Protein AF-A0A8B9MKU6-F1 (afdb_monomer_lite)

Structure (mmCIF, N/CA/C/O backbone):
data_AF-A0A8B9MKU6-F1
#
_entry.id   AF-A0A8B9MKU6-F1
#
loop_
_atom_site.group_PDB
_atom_site.id
_atom_site.type_symbol
_atom_site.label_atom_id
_atom_site.label_alt_id
_atom_site.label_comp_id
_atom_site.label_asym_id
_atom_site.label_entity_id
_atom_site.label_seq_id
_atom_site.pdbx_PDB_ins_code
_atom_site.Cartn_x
_atom_site.Cartn_y
_atom_site.Cartn_z
_atom_site.occupancy
_atom_site.B_iso_or_equiv
_atom_site.auth_seq_id
_atom_site.auth_comp_id
_atom_site.auth_asym_id
_atom_site.auth_atom_id
_atom_site.pdbx_PDB_model_num
ATOM 1 N N . ALA A 1 1 ? 1.043 -14.956 21.309 1.00 61.06 1 ALA A N 1
ATOM 2 C CA . ALA A 1 1 ? 0.094 -14.336 22.262 1.00 61.06 1 ALA A CA 1
ATOM 3 C C . ALA A 1 1 ? 0.488 -12.903 22.667 1.00 61.06 1 ALA A C 1
ATOM 5 O O . ALA A 1 1 ? 0.036 -11.981 22.006 1.00 61.06 1 ALA A O 1
ATOM 6 N N . ALA A 1 2 ? 1.344 -12.654 23.674 1.00 63.38 2 ALA A N 1
ATOM 7 C CA . ALA A 1 2 ? 1.622 -11.275 24.137 1.00 63.38 2 ALA A CA 1
ATOM 8 C C . ALA A 1 2 ? 2.427 -10.409 23.140 1.00 63.38 2 ALA A C 1
ATOM 10 O O . ALA A 1 2 ? 2.207 -9.204 23.034 1.00 63.38 2 ALA A O 1
ATOM 11 N N . TRP A 1 3 ? 3.343 -11.022 22.382 1.00 62.00 3 TRP A N 1
ATOM 12 C CA . TRP A 1 3 ? 4.159 -10.318 21.387 1.00 62.00 3 TRP A CA 1
ATOM 13 C C . TRP A 1 3 ? 3.342 -9.855 20.171 1.00 62.00 3 TRP A C 1
ATOM 15 O O . TRP A 1 3 ? 3.490 -8.714 19.749 1.00 62.00 3 TRP A O 1
ATOM 25 N N . GLU A 1 4 ? 2.428 -10.685 19.663 1.00 63.16 4 GLU A N 1
ATOM 26 C CA . GLU A 1 4 ? 1.561 -10.345 18.520 1.00 63.16 4 GLU A CA 1
ATOM 27 C C . GLU A 1 4 ? 0.567 -9.237 18.872 1.00 63.16 4 GLU A C 1
ATOM 29 O O . GLU A 1 4 ? 0.407 -8.295 18.101 1.00 63.16 4 GLU A O 1
ATOM 34 N N . ALA A 1 5 ? -0.029 -9.293 20.069 1.00 66.88 5 ALA A N 1
ATOM 35 C CA . ALA A 1 5 ? -0.927 -8.248 20.553 1.00 66.88 5 ALA A CA 1
ATOM 36 C C . ALA A 1 5 ? -0.206 -6.900 20.724 1.00 66.88 5 ALA A C 1
ATOM 38 O O . ALA A 1 5 ? -0.742 -5.854 20.358 1.00 66.88 5 ALA A O 1
ATOM 39 N N . ARG A 1 6 ? 1.036 -6.914 21.234 1.00 71.25 6 ARG A N 1
ATOM 40 C CA . ARG A 1 6 ? 1.862 -5.703 21.341 1.00 71.25 6 ARG A CA 1
ATOM 41 C C . ARG A 1 6 ? 2.174 -5.122 19.963 1.00 71.25 6 ARG A C 1
ATOM 43 O O . ARG A 1 6 ? 1.976 -3.936 19.739 1.00 71.25 6 ARG A O 1
ATOM 50 N N . VAL A 1 7 ? 2.596 -5.979 19.039 1.00 75.81 7 VAL A N 1
ATOM 51 C CA . VAL A 1 7 ? 2.971 -5.594 17.677 1.00 75.81 7 VAL A CA 1
ATOM 52 C C . VAL A 1 7 ? 1.773 -5.038 16.894 1.00 75.81 7 VAL A C 1
ATOM 54 O O . VAL A 1 7 ? 1.920 -4.027 16.214 1.00 75.81 7 VAL A O 1
ATOM 57 N N . GLY A 1 8 ? 0.582 -5.633 17.023 1.00 76.12 8 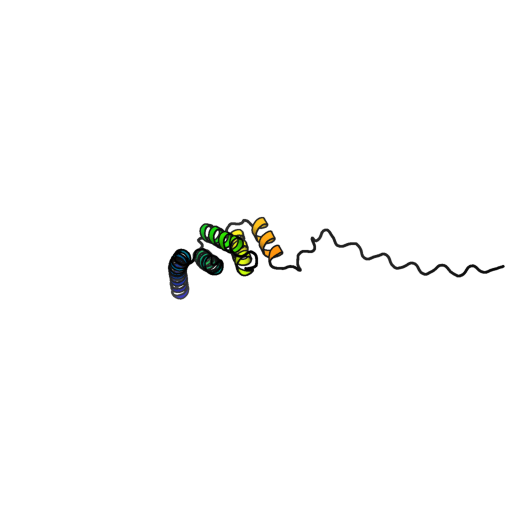GLY A N 1
ATOM 58 C CA . GLY A 1 8 ? -0.650 -5.090 16.436 1.00 76.12 8 GLY A CA 1
ATOM 59 C C . GLY A 1 8 ? -0.954 -3.677 16.939 1.00 76.12 8 GLY A C 1
ATOM 60 O O . GLY A 1 8 ? -1.121 -2.757 16.137 1.00 76.12 8 GLY A O 1
ATOM 61 N N . LYS A 1 9 ? -0.891 -3.484 18.262 1.00 80.44 9 LYS A N 1
ATOM 62 C CA . LYS A 1 9 ? -1.115 -2.184 18.910 1.00 80.44 9 LYS A CA 1
ATOM 63 C C . LYS A 1 9 ? -0.098 -1.121 18.475 1.00 80.44 9 LYS A C 1
ATOM 65 O O . LYS A 1 9 ? -0.450 0.048 18.312 1.00 80.44 9 LYS A O 1
ATOM 70 N N . ASP A 1 10 ? 1.154 -1.516 18.251 1.00 87.94 10 ASP A N 1
ATOM 71 C CA . ASP A 1 10 ? 2.197 -0.616 17.750 1.00 87.94 10 ASP A CA 1
ATOM 72 C C . ASP A 1 10 ? 1.893 -0.136 16.318 1.00 87.94 10 ASP A C 1
ATOM 74 O O . ASP A 1 10 ? 2.093 1.040 16.003 1.00 87.94 10 ASP A O 1
ATOM 78 N N . TYR A 1 11 ? 1.344 -1.002 15.457 1.00 90.19 11 TYR A N 1
ATOM 79 C CA . TYR A 1 11 ? 0.951 -0.613 14.099 1.00 90.19 11 TYR A CA 1
ATOM 80 C C . TYR A 1 11 ? -0.284 0.286 14.066 1.00 90.19 11 TYR A C 1
ATOM 82 O O . TYR A 1 11 ? -0.307 1.243 13.293 1.00 90.19 11 TYR A O 1
ATOM 90 N N . GLU A 1 12 ? -1.277 0.055 14.924 1.00 90.12 12 GLU A N 1
ATOM 91 C CA . GLU A 1 12 ? -2.434 0.953 15.047 1.00 90.12 12 GLU A CA 1
ATOM 92 C C . GLU A 1 12 ? -2.013 2.365 15.481 1.00 90.12 12 GLU A C 1
ATOM 94 O O . GLU A 1 12 ? -2.487 3.368 14.939 1.00 90.12 12 GLU A O 1
ATOM 99 N N . ASN A 1 13 ? -1.065 2.463 16.416 1.00 92.81 13 ASN A N 1
ATOM 100 C CA . ASN A 1 13 ? -0.481 3.747 16.797 1.00 92.81 13 ASN A CA 1
ATOM 101 C C . ASN A 1 13 ? 0.307 4.372 15.639 1.00 92.81 13 ASN A C 1
ATOM 103 O O . ASN A 1 13 ? 0.167 5.568 15.384 1.00 92.81 13 ASN A O 1
ATOM 107 N N . ALA A 1 14 ? 1.078 3.577 14.890 1.00 93.19 14 ALA A N 1
ATOM 108 C CA . ALA A 1 14 ? 1.789 4.058 13.707 1.00 93.19 14 ALA A CA 1
ATOM 109 C C . ALA A 1 14 ? 0.830 4.653 12.662 1.00 93.19 14 ALA A C 1
ATOM 111 O O . ALA A 1 14 ? 1.122 5.709 12.102 1.00 93.19 14 ALA A O 1
ATOM 112 N N . VAL A 1 15 ? -0.341 4.041 12.441 1.00 94.50 15 VAL A N 1
ATOM 113 C CA . VAL A 1 15 ? -1.378 4.597 11.554 1.00 94.50 15 VAL A CA 1
ATOM 114 C C . VAL A 1 15 ? -1.811 5.990 12.007 1.00 94.50 15 VAL A C 1
ATOM 116 O O . VAL A 1 15 ? -1.903 6.897 11.174 1.00 94.50 15 VAL A O 1
ATOM 119 N N . LYS A 1 16 ? -2.042 6.186 13.311 1.00 94.38 16 LYS A N 1
ATOM 120 C CA . LYS A 1 16 ? -2.422 7.494 13.869 1.00 94.38 16 LYS A CA 1
ATOM 121 C C . LYS A 1 16 ? -1.319 8.528 13.660 1.00 94.38 16 LYS A C 1
ATOM 123 O O . LYS A 1 16 ? -1.588 9.586 13.098 1.00 94.38 16 LYS A O 1
ATOM 128 N N . TYR A 1 17 ? -0.075 8.191 14.007 1.00 95.44 17 TYR A N 1
ATOM 129 C CA . TYR A 1 17 ? 1.069 9.090 13.823 1.00 95.44 17 TYR A CA 1
ATOM 130 C C . TYR A 1 17 ? 1.266 9.497 12.362 1.00 95.44 17 TYR A C 1
ATOM 132 O O . TYR A 1 17 ? 1.454 10.678 12.071 1.00 95.44 17 TYR A O 1
ATOM 140 N N . TYR A 1 18 ? 1.186 8.545 11.427 1.00 95.75 18 TYR A N 1
ATOM 141 C CA . TYR A 1 18 ? 1.315 8.871 10.008 1.00 95.75 18 TYR A CA 1
ATOM 142 C C . TYR A 1 18 ? 0.121 9.653 9.471 1.00 95.75 18 TYR A C 1
ATOM 144 O O . TYR A 1 18 ? 0.307 10.462 8.572 1.00 95.75 18 TYR A O 1
ATOM 152 N N . SER A 1 19 ? -1.081 9.464 10.019 1.00 95.50 19 SER A N 1
ATOM 153 C CA . SER A 1 19 ? -2.244 10.264 9.625 1.00 95.50 19 SER A CA 1
ATOM 154 C C . SER A 1 19 ? -2.065 11.730 10.013 1.00 95.50 19 SER A C 1
ATOM 156 O O . SER A 1 19 ? -2.198 12.589 9.148 1.00 95.50 19 SER A O 1
ATOM 158 N N . SER A 1 20 ? -1.619 12.013 11.239 1.00 96.00 20 SER A N 1
ATOM 159 C CA . SER A 1 20 ? -1.263 13.380 11.642 1.00 96.00 20 SER A CA 1
ATOM 160 C C . SER A 1 20 ? -0.091 13.943 10.826 1.00 96.00 20 SER A C 1
ATOM 162 O O . SER A 1 20 ? -0.106 15.105 10.435 1.00 96.00 20 SER A O 1
ATOM 164 N N . ALA A 1 21 ? 0.919 13.127 10.499 1.00 94.69 21 ALA A N 1
ATOM 165 C CA . ALA A 1 21 ? 2.025 13.566 9.641 1.00 94.69 21 ALA A CA 1
ATOM 166 C C . ALA A 1 21 ? 1.567 13.912 8.211 1.00 94.69 21 ALA A C 1
ATOM 168 O O . ALA A 1 21 ? 2.108 14.832 7.600 1.00 94.69 21 ALA A O 1
ATOM 169 N N . ILE A 1 22 ? 0.569 13.194 7.685 1.00 95.62 22 ILE A N 1
ATOM 170 C CA . ILE A 1 22 ? -0.053 13.463 6.383 1.00 95.62 22 ILE A CA 1
ATOM 171 C C . ILE A 1 22 ? -0.883 14.749 6.426 1.00 95.62 22 ILE A C 1
ATOM 173 O O . ILE A 1 22 ? -0.837 15.512 5.467 1.00 95.62 22 ILE A O 1
ATOM 177 N N . GLU A 1 23 ? -1.595 15.024 7.520 1.00 95.12 23 GLU A N 1
ATOM 178 C CA . GLU A 1 23 ? -2.309 16.298 7.703 1.00 95.12 23 GLU A CA 1
ATOM 179 C C . GLU A 1 23 ? -1.345 17.491 7.702 1.00 95.12 23 GLU A C 1
ATOM 181 O O . GLU A 1 23 ? -1.627 18.514 7.083 1.00 95.12 23 GLU A O 1
ATOM 186 N N . LEU A 1 24 ? -0.177 17.340 8.335 1.00 94.94 24 LEU A N 1
ATOM 187 C CA . LEU A 1 24 ? 0.862 18.373 8.359 1.00 94.94 24 LEU A CA 1
ATOM 188 C C . LEU A 1 24 ? 1.585 18.520 7.014 1.00 94.94 24 LEU A C 1
ATOM 190 O O . LEU A 1 24 ? 1.930 19.630 6.612 1.00 94.94 24 LEU A O 1
ATOM 194 N N . ASN A 1 25 ? 1.853 17.412 6.319 1.00 92.50 25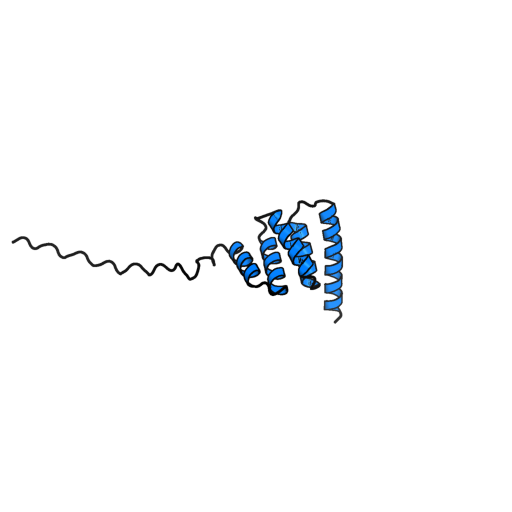 ASN A N 1
ATOM 195 C CA . ASN A 1 25 ? 2.475 17.433 5.001 1.00 92.50 25 ASN A CA 1
ATOM 196 C C . ASN A 1 25 ? 1.901 16.331 4.091 1.00 92.50 25 ASN A C 1
ATOM 198 O O . ASN A 1 25 ? 2.440 15.217 4.031 1.00 92.50 25 ASN A O 1
ATOM 202 N N . PRO A 1 26 ? 0.867 16.660 3.296 1.00 92.44 26 PRO A N 1
ATOM 203 C CA . PRO A 1 26 ? 0.171 15.688 2.460 1.00 92.44 26 PRO A CA 1
ATOM 204 C C . PRO A 1 26 ? 0.927 15.336 1.175 1.00 92.44 26 PRO A C 1
ATOM 206 O O . PRO A 1 26 ? 0.441 14.515 0.397 1.00 92.44 26 PRO A O 1
ATOM 209 N N . THR A 1 27 ? 2.089 15.946 0.927 1.00 92.88 27 THR A N 1
ATOM 210 C CA . THR A 1 27 ? 2.874 15.749 -0.304 1.00 92.88 27 THR A CA 1
ATOM 211 C C . THR A 1 27 ? 3.981 14.711 -0.152 1.00 92.88 27 THR A C 1
ATOM 213 O O . THR A 1 27 ? 4.544 14.251 -1.143 1.00 92.88 27 THR A O 1
ATOM 216 N N . ASN A 1 28 ? 4.287 14.297 1.079 1.00 93.75 28 ASN A N 1
ATOM 217 C CA . ASN A 1 28 ? 5.377 13.369 1.330 1.00 93.75 28 ASN A CA 1
ATOM 218 C C . ASN A 1 28 ? 4.939 11.910 1.116 1.00 93.75 28 ASN A C 1
ATOM 220 O O . ASN A 1 28 ? 4.260 11.312 1.955 1.00 93.75 28 ASN A O 1
ATOM 224 N N . ALA A 1 29 ? 5.399 11.310 0.015 1.00 94.31 29 ALA A N 1
ATOM 225 C CA . ALA A 1 29 ? 5.135 9.917 -0.349 1.00 94.31 29 ALA A CA 1
ATOM 226 C C . ALA A 1 29 ? 5.534 8.899 0.738 1.00 94.31 29 ALA A C 1
ATOM 228 O O . ALA A 1 29 ? 4.905 7.846 0.866 1.00 94.31 29 ALA A O 1
ATOM 229 N N . ILE A 1 30 ? 6.553 9.207 1.548 1.00 94.00 30 ILE A N 1
ATOM 230 C CA . ILE A 1 30 ? 7.066 8.303 2.585 1.00 94.00 30 ILE A CA 1
ATOM 231 C C . ILE A 1 30 ? 6.010 8.056 3.668 1.00 94.00 30 ILE A C 1
ATOM 233 O O . ILE A 1 30 ? 5.893 6.928 4.150 1.00 94.00 30 ILE A O 1
ATOM 237 N N . TYR A 1 31 ? 5.219 9.068 4.036 1.00 95.62 31 TYR A N 1
ATOM 238 C CA . TYR A 1 31 ? 4.203 8.917 5.081 1.00 95.62 31 TYR A CA 1
ATOM 239 C C . TYR A 1 31 ? 3.082 7.978 4.647 1.00 95.62 31 TYR A C 1
ATOM 241 O O . TYR A 1 31 ? 2.748 7.054 5.386 1.00 95.62 31 TYR A O 1
ATOM 249 N N . TYR A 1 32 ? 2.589 8.123 3.416 1.00 96.19 32 TYR A N 1
ATOM 250 C CA . TYR A 1 32 ? 1.627 7.180 2.843 1.00 96.19 32 TYR A CA 1
ATOM 251 C C . TYR A 1 32 ? 2.231 5.775 2.704 1.00 96.19 32 TYR A C 1
ATOM 253 O O . TYR A 1 32 ? 1.606 4.782 3.071 1.00 96.19 32 TYR A O 1
ATOM 261 N N . GLY A 1 33 ? 3.490 5.667 2.270 1.00 95.44 33 GLY A N 1
ATOM 262 C CA . GLY A 1 33 ? 4.196 4.388 2.183 1.00 95.44 33 GLY A CA 1
ATOM 263 C C . GLY A 1 33 ? 4.319 3.666 3.530 1.00 95.44 33 GLY A C 1
ATOM 264 O O . GLY A 1 33 ? 4.094 2.457 3.613 1.00 95.44 33 GLY A O 1
ATOM 265 N N . ASN A 1 34 ? 4.627 4.387 4.605 1.00 94.69 34 ASN A N 1
ATOM 266 C CA . ASN A 1 34 ? 4.743 3.792 5.933 1.00 94.69 34 ASN A CA 1
ATOM 267 C C . ASN A 1 34 ? 3.375 3.506 6.571 1.00 94.69 34 ASN A C 1
ATOM 269 O O . ASN A 1 34 ? 3.220 2.462 7.206 1.00 94.69 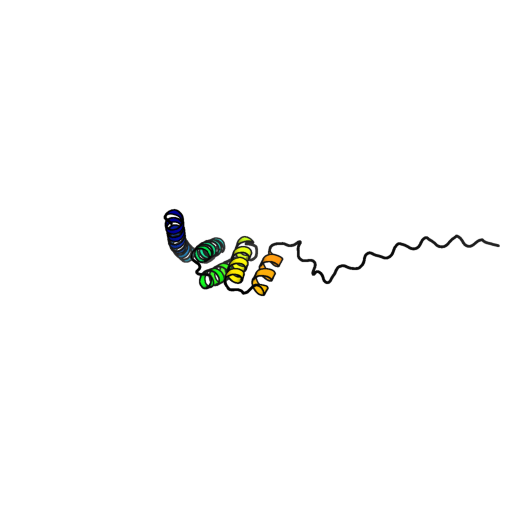34 ASN A O 1
ATOM 273 N N . ARG A 1 35 ? 2.363 4.354 6.341 1.00 96.25 35 ARG A N 1
ATOM 274 C CA . ARG A 1 35 ? 0.986 4.087 6.784 1.00 96.25 35 ARG A CA 1
ATOM 275 C C . ARG A 1 35 ? 0.404 2.853 6.093 1.00 96.25 35 ARG A C 1
ATOM 277 O O . ARG A 1 35 ? -0.166 1.997 6.763 1.00 96.25 35 ARG A O 1
ATOM 284 N N . SER A 1 36 ? 0.674 2.679 4.796 1.00 96.38 36 SER A N 1
ATOM 285 C CA . SER A 1 36 ? 0.284 1.467 4.064 1.00 96.38 36 SER A CA 1
ATOM 286 C C . SER A 1 36 ? 0.898 0.191 4.647 1.00 96.38 36 SER A C 1
ATOM 288 O O . SER A 1 36 ? 0.233 -0.838 4.709 1.00 96.38 36 SER A O 1
ATOM 290 N N . LEU A 1 37 ? 2.148 0.247 5.127 1.00 94.81 37 LEU A N 1
ATOM 291 C CA . LEU A 1 37 ? 2.772 -0.886 5.809 1.00 94.81 37 LEU A CA 1
ATOM 292 C C . LEU A 1 37 ? 2.050 -1.216 7.109 1.00 94.81 37 LEU A C 1
ATOM 294 O O . LEU A 1 37 ? 1.810 -2.388 7.379 1.00 94.81 37 LEU A O 1
ATOM 298 N N . ALA A 1 38 ? 1.737 -0.203 7.912 1.00 94.81 38 ALA A N 1
ATOM 299 C CA . ALA A 1 38 ? 1.022 -0.414 9.159 1.00 94.81 38 ALA A CA 1
ATOM 300 C C . ALA A 1 38 ? -0.336 -1.084 8.884 1.00 94.81 38 ALA A C 1
ATOM 302 O O . ALA A 1 38 ? -0.629 -2.114 9.484 1.00 94.81 38 ALA A O 1
ATOM 303 N N . TYR A 1 39 ? -1.070 -0.617 7.869 1.00 95.44 39 TYR A N 1
ATOM 304 C CA . TYR A 1 39 ? -2.312 -1.255 7.427 1.00 95.44 39 TYR A CA 1
ATOM 305 C C . TYR A 1 39 ? -2.133 -2.687 6.904 1.00 95.44 39 TYR A C 1
ATOM 307 O O . TYR A 1 39 ? -2.976 -3.534 7.177 1.00 95.44 39 TYR A O 1
ATOM 315 N N . LEU A 1 40 ? -1.045 -2.999 6.190 1.00 93.62 40 LEU A N 1
ATOM 316 C CA . LEU A 1 40 ? -0.738 -4.382 5.786 1.00 93.62 40 LEU A CA 1
ATOM 317 C C . LEU A 1 40 ? -0.572 -5.306 6.997 1.00 93.62 40 LEU A C 1
ATOM 319 O O . LEU A 1 40 ? -0.943 -6.474 6.936 1.00 93.62 40 LEU A O 1
ATOM 323 N N . ARG A 1 41 ? 0.014 -4.796 8.084 1.00 91.62 41 ARG A N 1
ATOM 324 C CA . ARG A 1 41 ? 0.284 -5.568 9.302 1.00 91.62 41 ARG A CA 1
ATOM 325 C C . ARG A 1 41 ? -0.939 -5.717 10.201 1.00 91.62 41 ARG A C 1
ATOM 327 O O . ARG A 1 41 ? -0.977 -6.665 10.974 1.00 91.62 41 ARG A O 1
ATOM 334 N N . THR A 1 42 ? -1.915 -4.822 10.077 1.00 91.31 42 THR A N 1
ATOM 335 C CA . THR A 1 42 ? -3.232 -4.918 10.726 1.00 91.31 42 THR A CA 1
ATOM 336 C C . THR A 1 42 ? -4.297 -5.508 9.796 1.00 91.31 42 THR A C 1
ATOM 338 O O . THR A 1 42 ? -5.487 -5.313 10.023 1.00 91.31 42 THR A O 1
ATOM 341 N N . GLU A 1 43 ? -3.880 -6.161 8.705 1.00 91.38 43 GLU A N 1
ATOM 342 C CA . GLU A 1 43 ? -4.750 -6.836 7.725 1.00 91.38 43 GLU A CA 1
ATOM 343 C C . GLU A 1 43 ? -5.789 -5.927 7.032 1.00 91.38 43 GLU A C 1
ATOM 345 O O . GLU A 1 43 ? -6.712 -6.367 6.350 1.00 91.38 43 GLU A O 1
ATOM 350 N N . CYS A 1 44 ? -5.592 -4.614 7.120 1.00 93.31 44 CYS A N 1
ATOM 351 C CA . CYS A 1 44 ? -6.419 -3.578 6.512 1.00 93.31 44 CYS A CA 1
ATOM 352 C C . CYS A 1 44 ? -6.001 -3.326 5.053 1.00 93.31 44 CYS A C 1
ATOM 354 O O . CYS A 1 44 ? -5.644 -2.211 4.659 1.00 93.31 44 CYS A O 1
ATOM 356 N N . TYR A 1 45 ? -6.017 -4.371 4.226 1.00 93.62 45 TYR A N 1
ATOM 357 C CA . TYR A 1 45 ? -5.374 -4.356 2.906 1.00 93.62 45 TYR A CA 1
ATOM 358 C C . TYR A 1 45 ? -5.971 -3.340 1.917 1.00 93.62 45 TYR A C 1
ATOM 360 O O . TYR A 1 45 ? -5.252 -2.812 1.068 1.00 93.62 45 TYR A O 1
ATOM 368 N N . GLY A 1 46 ? -7.266 -3.025 2.031 1.00 94.38 46 GLY A N 1
ATOM 369 C CA . GLY A 1 46 ? -7.916 -2.001 1.203 1.00 94.38 46 GLY A CA 1
ATOM 370 C C . GLY A 1 46 ? -7.341 -0.602 1.444 1.00 94.38 46 GLY A C 1
ATOM 371 O O . GLY A 1 46 ? -6.956 0.084 0.495 1.00 94.38 46 GLY A O 1
ATOM 372 N N . TYR A 1 47 ? -7.198 -0.216 2.715 1.00 95.25 47 TYR A N 1
ATOM 373 C CA . TYR A 1 47 ? -6.571 1.049 3.106 1.00 95.25 47 TYR A CA 1
ATOM 374 C C . TYR A 1 47 ? -5.084 1.071 2.748 1.00 95.25 47 TYR A C 1
ATOM 376 O O . TYR A 1 47 ? -4.585 2.066 2.221 1.00 95.25 47 TYR A O 1
ATOM 384 N N . ALA A 1 48 ? -4.391 -0.057 2.935 1.00 96.12 48 ALA A N 1
ATOM 385 C CA . ALA A 1 48 ? -3.001 -0.190 2.523 1.00 96.12 48 ALA A CA 1
ATOM 386 C C . ALA A 1 48 ? -2.809 0.040 1.017 1.00 96.12 48 ALA A C 1
ATOM 388 O O . ALA A 1 48 ? -1.839 0.674 0.603 1.00 96.12 48 ALA A O 1
ATOM 389 N N . LEU A 1 49 ? -3.717 -0.469 0.179 1.00 96.44 49 LEU A N 1
ATOM 390 C CA . LEU A 1 49 ? -3.652 -0.275 -1.268 1.00 96.44 49 LEU A CA 1
ATOM 391 C C . LEU A 1 49 ? -3.843 1.197 -1.654 1.00 96.44 49 LEU A C 1
ATOM 393 O O . LEU A 1 49 ? -3.103 1.697 -2.503 1.00 96.44 49 LEU A O 1
ATOM 397 N N . ALA A 1 50 ? -4.809 1.881 -1.037 1.00 96.50 50 ALA A N 1
ATOM 398 C CA . ALA A 1 50 ? -5.075 3.294 -1.301 1.00 96.50 50 ALA A CA 1
ATOM 399 C C . ALA A 1 50 ? -3.853 4.164 -0.964 1.00 96.50 50 ALA A C 1
ATOM 401 O O . ALA A 1 50 ? -3.378 4.923 -1.810 1.00 96.50 50 ALA A O 1
ATOM 402 N N . ASP A 1 51 ? -3.275 3.973 0.223 1.00 96.19 51 ASP A N 1
ATOM 403 C CA . ASP A 1 51 ? -2.087 4.711 0.656 1.00 96.19 51 ASP A CA 1
ATOM 404 C C . ASP A 1 51 ? -0.859 4.402 -0.198 1.00 96.19 51 ASP A C 1
ATOM 406 O O . ASP A 1 51 ? -0.136 5.308 -0.609 1.00 96.19 51 ASP A O 1
ATOM 410 N N . ALA A 1 52 ? -0.622 3.130 -0.518 1.00 95.75 52 ALA A N 1
ATOM 411 C CA . ALA A 1 52 ? 0.504 2.764 -1.365 1.00 95.75 52 ALA A CA 1
ATOM 412 C C . ALA A 1 52 ? 0.360 3.330 -2.786 1.00 95.75 52 ALA A C 1
ATOM 414 O O . ALA A 1 52 ? 1.346 3.752 -3.389 1.00 95.75 52 ALA A O 1
ATOM 415 N N . THR A 1 53 ? -0.868 3.393 -3.310 1.00 96.19 53 THR A N 1
ATOM 416 C CA . THR A 1 53 ? -1.155 4.043 -4.597 1.00 96.19 53 THR A CA 1
ATOM 417 C C . THR A 1 53 ? -0.854 5.531 -4.522 1.00 96.19 53 THR A C 1
ATOM 419 O O . THR A 1 53 ? -0.130 6.041 -5.375 1.00 96.19 53 THR A O 1
ATOM 422 N N . ARG A 1 54 ? -1.297 6.202 -3.454 1.00 95.69 54 ARG A N 1
ATOM 423 C CA . ARG A 1 54 ? -1.016 7.623 -3.249 1.00 95.69 54 ARG A CA 1
ATOM 424 C C . ARG A 1 54 ? 0.479 7.912 -3.120 1.00 95.69 54 ARG A C 1
ATOM 426 O O . ARG A 1 54 ? 0.962 8.880 -3.697 1.00 95.69 54 ARG A O 1
ATOM 433 N N . ALA A 1 55 ? 1.225 7.054 -2.426 1.00 95.69 55 ALA A N 1
ATOM 434 C CA . ALA A 1 55 ? 2.678 7.168 -2.316 1.00 95.69 55 ALA A CA 1
ATOM 435 C C . ALA A 1 55 ? 3.363 7.132 -3.693 1.00 95.69 55 ALA A C 1
ATOM 437 O O . ALA A 1 55 ? 4.248 7.940 -3.961 1.00 95.69 55 ALA A O 1
ATOM 438 N N . VAL A 1 56 ? 2.930 6.226 -4.575 1.00 94.00 56 VAL A N 1
ATOM 439 C CA . VAL A 1 56 ? 3.466 6.094 -5.941 1.00 94.00 56 VAL A CA 1
ATOM 440 C C . VAL A 1 56 ? 3.066 7.270 -6.840 1.00 94.00 56 VAL A C 1
ATOM 442 O O . VAL A 1 56 ? 3.851 7.689 -7.689 1.00 94.00 56 VAL A O 1
ATOM 445 N N . GLU 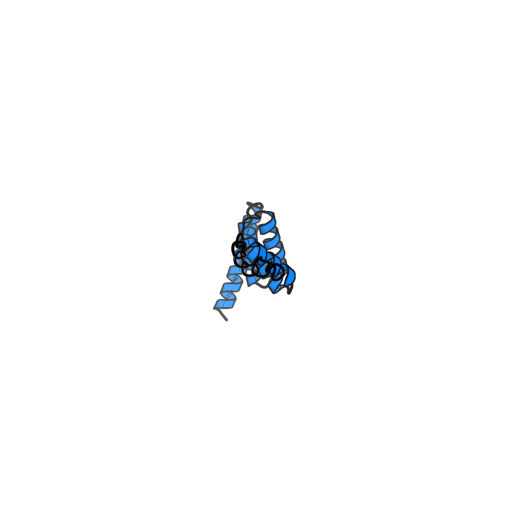A 1 57 ? 1.860 7.814 -6.670 1.00 94.19 57 GLU A N 1
ATOM 446 C CA . GLU A 1 57 ? 1.417 9.014 -7.393 1.00 94.19 57 GLU A CA 1
ATOM 447 C C . GLU A 1 57 ? 2.235 10.251 -7.018 1.00 94.19 57 GLU A C 1
ATOM 449 O O . GLU A 1 57 ? 2.577 11.042 -7.898 1.00 94.19 57 GLU A O 1
ATOM 454 N N . LEU A 1 58 ? 2.548 10.403 -5.727 1.00 94.12 58 LEU A N 1
ATOM 455 C CA . LEU A 1 58 ? 3.334 11.518 -5.201 1.00 94.12 58 LEU A CA 1
ATOM 456 C C . LEU A 1 58 ? 4.809 11.413 -5.597 1.00 94.12 58 LEU A C 1
ATOM 458 O O . LEU A 1 58 ? 5.393 12.395 -6.048 1.00 94.12 58 LEU A O 1
ATOM 462 N N . ASP A 1 59 ? 5.406 10.227 -5.459 1.00 92.44 59 ASP A N 1
ATOM 463 C CA . ASP A 1 59 ? 6.786 9.980 -5.864 1.00 92.44 59 ASP A CA 1
ATOM 464 C C . ASP A 1 59 ? 6.909 8.682 -6.669 1.00 92.44 59 ASP A C 1
ATOM 466 O O . ASP A 1 59 ? 7.017 7.570 -6.144 1.00 92.44 59 ASP A O 1
ATOM 470 N N . LYS A 1 60 ? 6.994 8.848 -7.990 1.00 89.06 60 LYS A N 1
ATOM 471 C CA . LYS A 1 60 ? 7.187 7.747 -8.939 1.00 89.06 60 LYS A CA 1
ATOM 472 C C . LYS A 1 60 ? 8.562 7.085 -8.836 1.00 89.06 60 LYS A C 1
ATOM 474 O O . LYS A 1 60 ? 8.737 6.018 -9.420 1.00 89.06 60 LYS A O 1
ATOM 479 N N . LYS A 1 61 ? 9.535 7.691 -8.147 1.00 89.00 61 LYS A N 1
ATOM 480 C CA . LYS A 1 61 ? 10.859 7.108 -7.873 1.00 89.00 61 LYS A CA 1
ATOM 481 C C . LYS A 1 61 ? 10.896 6.372 -6.536 1.00 89.00 61 LYS A C 1
ATOM 483 O O . LYS A 1 61 ? 11.872 5.674 -6.255 1.00 89.00 61 LYS A O 1
ATOM 488 N N . TYR A 1 62 ? 9.847 6.472 -5.719 1.00 89.31 62 TYR A N 1
ATOM 489 C CA . TYR A 1 62 ? 9.787 5.811 -4.425 1.00 89.31 62 TYR A CA 1
ATOM 490 C C . TYR A 1 62 ? 9.533 4.306 -4.576 1.00 89.31 62 TYR A C 1
ATOM 492 O O . TYR A 1 62 ? 8.409 3.811 -4.496 1.00 89.31 62 TYR A O 1
ATOM 500 N N . ILE A 1 63 ? 10.620 3.553 -4.744 1.00 89.44 63 ILE A N 1
ATOM 501 C CA . ILE A 1 63 ? 10.621 2.098 -4.965 1.00 89.44 63 ILE A CA 1
ATOM 502 C C . ILE A 1 63 ? 9.823 1.347 -3.887 1.00 89.44 63 ILE A C 1
ATOM 504 O O . ILE A 1 63 ? 9.070 0.416 -4.178 1.00 89.44 63 ILE A O 1
ATOM 508 N N . LYS A 1 64 ? 9.948 1.768 -2.623 1.00 90.25 64 LYS A N 1
ATOM 509 C CA . LYS A 1 64 ? 9.206 1.161 -1.509 1.00 90.25 64 LYS A CA 1
ATOM 510 C C . LYS A 1 64 ? 7.691 1.329 -1.673 1.00 90.25 64 LYS A C 1
ATOM 512 O O . LYS A 1 64 ? 6.968 0.423 -1.285 1.00 90.25 64 LYS A O 1
ATOM 517 N N . GLY A 1 65 ? 7.210 2.416 -2.278 1.00 92.12 65 GLY A N 1
ATOM 518 C CA . GLY A 1 65 ? 5.786 2.630 -2.556 1.00 92.12 65 GLY A CA 1
ATOM 519 C C . GLY A 1 65 ? 5.217 1.557 -3.480 1.00 92.12 65 GLY A C 1
ATOM 520 O O . GLY A 1 65 ? 4.198 0.949 -3.158 1.00 92.12 65 GLY A O 1
ATOM 521 N N . TYR A 1 66 ? 5.933 1.234 -4.559 1.00 92.69 66 TYR A N 1
ATOM 522 C CA . TYR A 1 66 ? 5.559 0.138 -5.457 1.00 92.69 66 TYR A CA 1
ATOM 523 C C . TYR A 1 66 ? 5.586 -1.217 -4.748 1.00 92.69 66 TYR A C 1
ATOM 525 O O . TYR A 1 66 ? 4.644 -1.989 -4.890 1.00 92.69 66 TYR A O 1
ATOM 533 N N . TYR A 1 67 ? 6.596 -1.487 -3.912 1.00 92.62 67 TYR A N 1
ATOM 534 C CA . TYR A 1 67 ? 6.621 -2.704 -3.093 1.00 92.62 67 TYR A CA 1
ATOM 535 C C . TYR A 1 67 ? 5.404 -2.815 -2.168 1.00 92.62 67 TYR A C 1
ATOM 537 O O . TYR A 1 67 ? 4.830 -3.896 -2.032 1.00 92.62 67 TYR A O 1
ATOM 545 N N . ARG A 1 68 ? 5.001 -1.711 -1.524 1.00 94.06 68 ARG A N 1
ATOM 546 C CA . ARG A 1 68 ? 3.810 -1.684 -0.665 1.00 94.06 68 ARG A CA 1
ATOM 547 C C . ARG A 1 6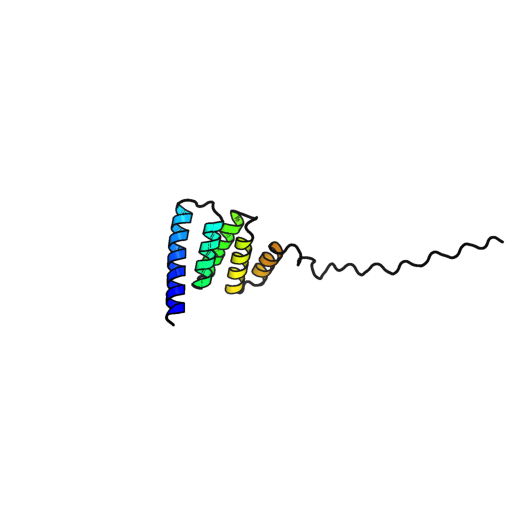8 ? 2.542 -1.907 -1.477 1.00 94.06 68 ARG A C 1
ATOM 549 O O . ARG A 1 68 ? 1.708 -2.697 -1.058 1.00 94.06 68 ARG A O 1
ATOM 556 N N . ARG A 1 69 ? 2.423 -1.288 -2.656 1.00 95.25 69 ARG A N 1
ATOM 557 C CA . ARG A 1 69 ? 1.259 -1.451 -3.540 1.00 95.25 69 ARG A CA 1
ATOM 558 C C . ARG A 1 69 ? 1.145 -2.887 -4.043 1.00 95.25 69 ARG A C 1
ATOM 560 O O . ARG A 1 69 ? 0.059 -3.463 -3.998 1.00 95.25 69 ARG A O 1
ATOM 567 N N . ALA A 1 70 ? 2.271 -3.484 -4.423 1.00 94.50 70 ALA A N 1
ATOM 568 C CA . ALA A 1 70 ? 2.352 -4.876 -4.831 1.00 94.50 70 ALA A CA 1
ATOM 569 C C . ALA A 1 70 ? 1.940 -5.824 -3.696 1.00 94.50 70 ALA A C 1
ATOM 571 O O . ALA A 1 70 ? 1.087 -6.685 -3.900 1.00 94.50 70 ALA A O 1
ATOM 572 N N . ALA A 1 71 ? 2.469 -5.616 -2.486 1.00 94.06 71 ALA A N 1
ATOM 573 C CA . ALA A 1 71 ? 2.111 -6.407 -1.311 1.00 94.06 71 ALA A CA 1
ATOM 574 C C . ALA A 1 71 ? 0.617 -6.283 -0.958 1.00 94.06 71 ALA A C 1
ATOM 576 O O . ALA A 1 71 ? -0.036 -7.294 -0.705 1.00 94.06 71 ALA A O 1
ATOM 577 N N . SER A 1 72 ? 0.047 -5.074 -1.018 1.00 95.19 72 SER A N 1
ATOM 578 C CA . SER A 1 72 ? -1.390 -4.849 -0.800 1.00 95.19 72 SER A CA 1
ATOM 579 C C . SER A 1 72 ? -2.241 -5.547 -1.859 1.00 95.19 72 SER A C 1
ATOM 581 O O . SER A 1 72 ? -3.244 -6.176 -1.536 1.00 95.19 72 SER A O 1
ATOM 583 N N . ASN A 1 73 ? -1.822 -5.499 -3.126 1.00 94.69 73 ASN A N 1
ATOM 584 C CA . ASN A 1 73 ? -2.489 -6.225 -4.203 1.00 94.69 73 ASN A CA 1
ATOM 585 C C . ASN A 1 73 ? -2.388 -7.747 -4.024 1.00 94.69 73 ASN A C 1
ATOM 587 O O . ASN A 1 73 ? -3.377 -8.431 -4.267 1.00 94.69 73 ASN A O 1
ATOM 591 N N . MET A 1 74 ? -1.250 -8.286 -3.570 1.00 94.06 74 MET A N 1
ATOM 592 C CA . MET A 1 74 ? -1.123 -9.716 -3.255 1.00 94.06 74 MET A CA 1
ATOM 593 C C . MET A 1 74 ? -2.068 -10.135 -2.130 1.00 94.06 74 MET A C 1
ATOM 595 O O . MET A 1 74 ? -2.766 -11.133 -2.278 1.00 94.06 74 MET A O 1
ATOM 599 N N . ALA A 1 75 ? -2.130 -9.356 -1.047 1.00 92.75 75 ALA A N 1
ATOM 600 C CA . ALA A 1 75 ? -3.013 -9.639 0.082 1.00 92.75 75 ALA A CA 1
ATOM 601 C C . ALA A 1 75 ? -4.505 -9.576 -0.302 1.00 92.75 75 ALA A C 1
ATOM 603 O O . ALA A 1 75 ? -5.319 -10.316 0.235 1.00 92.75 75 ALA A O 1
ATOM 604 N N . LEU A 1 76 ? -4.858 -8.748 -1.292 1.00 93.38 76 LEU A N 1
ATOM 605 C CA . LEU A 1 76 ? -6.205 -8.669 -1.874 1.00 93.38 76 LEU A CA 1
ATOM 606 C C . LEU A 1 76 ? -6.472 -9.706 -2.987 1.00 93.38 76 LEU A C 1
ATOM 608 O O . LEU A 1 76 ? -7.513 -9.637 -3.639 1.00 93.38 76 LEU A O 1
ATOM 612 N N . GLY A 1 77 ? -5.532 -10.612 -3.281 1.00 91.94 77 GLY A N 1
ATOM 613 C CA . GLY A 1 77 ? -5.657 -11.607 -4.359 1.00 91.94 77 GLY A CA 1
ATOM 614 C C . GLY A 1 77 ? -5.510 -11.046 -5.784 1.00 91.94 77 GLY A C 1
ATOM 615 O O . GLY A 1 77 ? -5.721 -11.748 -6.773 1.00 91.94 77 GLY A O 1
ATOM 616 N N . LYS A 1 78 ? -5.114 -9.779 -5.934 1.00 93.12 78 LYS A N 1
ATOM 617 C CA . LYS A 1 78 ? -4.906 -9.088 -7.219 1.00 93.12 78 LYS A CA 1
ATOM 618 C C . LYS A 1 78 ? -3.498 -9.341 -7.771 1.00 93.12 78 LYS A C 1
ATOM 620 O O . LYS A 1 78 ? -2.740 -8.411 -8.052 1.00 93.12 78 LYS A O 1
ATOM 625 N N . PHE A 1 79 ? -3.148 -10.609 -7.977 1.00 90.19 79 PHE A N 1
ATOM 626 C CA . PHE A 1 79 ? -1.787 -11.036 -8.343 1.00 90.19 79 PHE A CA 1
ATOM 627 C C . PHE A 1 79 ? -1.253 -10.405 -9.637 1.00 90.19 79 PHE A C 1
ATOM 629 O O . PHE A 1 79 ? -0.090 -10.016 -9.695 1.00 90.19 79 PHE A O 1
ATOM 636 N N . LYS A 1 80 ? -2.104 -10.228 -10.658 1.00 90.69 80 LYS A N 1
ATOM 637 C CA . LYS A 1 80 ? -1.708 -9.584 -11.927 1.00 90.69 80 LYS A CA 1
ATOM 638 C C . LYS A 1 80 ? -1.242 -8.138 -11.727 1.00 90.69 80 LYS A C 1
ATOM 640 O O . LYS A 1 80 ? -0.306 -7.702 -12.387 1.00 90.69 80 LYS A O 1
ATOM 645 N N . ALA A 1 81 ? -1.903 -7.397 -10.837 1.00 89.69 81 ALA A N 1
ATOM 646 C CA . ALA A 1 81 ? -1.531 -6.019 -10.531 1.00 89.69 81 ALA A CA 1
ATOM 647 C C . ALA A 1 81 ? -0.240 -5.969 -9.703 1.00 89.69 81 ALA A C 1
ATOM 649 O O . ALA A 1 81 ? 0.644 -5.174 -10.002 1.00 89.69 81 ALA A O 1
ATOM 650 N N . ALA A 1 82 ? -0.099 -6.872 -8.728 1.00 89.94 82 ALA A N 1
ATOM 651 C CA . ALA A 1 82 ? 1.120 -6.983 -7.935 1.00 89.94 82 ALA A CA 1
ATOM 652 C C . ALA A 1 82 ? 2.354 -7.306 -8.789 1.00 89.94 82 ALA A C 1
ATOM 654 O O . ALA A 1 82 ? 3.399 -6.689 -8.605 1.00 89.94 82 ALA A O 1
ATOM 655 N N . LEU A 1 83 ? 2.230 -8.231 -9.748 1.00 89.12 83 LEU A N 1
ATOM 656 C CA . LEU A 1 83 ? 3.334 -8.607 -10.633 1.00 89.12 83 LEU A CA 1
ATOM 657 C C . LEU A 1 83 ? 3.845 -7.409 -11.442 1.00 89.12 83 LEU A C 1
ATOM 659 O O . LEU A 1 83 ? 5.047 -7.167 -11.462 1.00 89.12 83 LEU A O 1
ATOM 663 N N . ARG A 1 84 ? 2.932 -6.614 -12.019 1.00 88.19 84 ARG A N 1
ATOM 664 C CA . ARG A 1 84 ? 3.289 -5.383 -12.744 1.00 88.19 84 ARG A CA 1
ATOM 665 C C . ARG A 1 84 ? 4.085 -4.419 -11.864 1.00 88.19 84 ARG A C 1
ATOM 667 O O . ARG A 1 84 ? 5.085 -3.864 -12.306 1.00 88.19 84 ARG A O 1
ATOM 674 N N . ASP A 1 85 ? 3.673 -4.245 -10.610 1.00 87.00 85 ASP A N 1
ATOM 675 C CA . ASP A 1 85 ? 4.381 -3.377 -9.667 1.00 87.00 85 ASP A CA 1
ATOM 676 C C . ASP A 1 85 ? 5.781 -3.918 -9.329 1.00 87.00 85 ASP A C 1
ATOM 678 O O . ASP A 1 85 ? 6.751 -3.159 -9.323 1.00 87.00 85 ASP A O 1
ATOM 682 N N . TYR A 1 86 ? 5.933 -5.227 -9.123 1.00 85.06 86 TYR A N 1
ATOM 683 C CA . TYR A 1 86 ? 7.251 -5.836 -8.903 1.00 85.06 86 TYR A CA 1
ATOM 684 C C . TYR A 1 86 ? 8.177 -5.716 -10.122 1.00 85.06 86 TYR A C 1
ATOM 686 O O . TYR A 1 86 ? 9.371 -5.453 -9.959 1.00 85.06 86 TYR A O 1
ATOM 694 N N . GLU A 1 87 ? 7.640 -5.859 -11.335 1.00 85.81 87 GLU A N 1
ATOM 695 C CA . GLU A 1 87 ? 8.388 -5.682 -12.585 1.00 85.81 87 GLU A CA 1
ATOM 696 C C . GLU A 1 87 ? 8.913 -4.249 -12.732 1.00 85.81 87 GLU A C 1
ATOM 698 O O . GLU A 1 87 ? 10.064 -4.057 -13.122 1.00 85.81 87 GLU A O 1
ATOM 703 N N . THR A 1 88 ? 8.124 -3.238 -12.346 1.00 80.31 88 THR A N 1
ATOM 704 C CA . THR A 1 88 ? 8.578 -1.832 -12.386 1.00 80.31 88 THR A CA 1
ATOM 705 C C . THR A 1 88 ? 9.728 -1.539 -11.422 1.00 80.31 88 THR A C 1
ATOM 707 O O . THR A 1 88 ? 10.571 -0.689 -11.701 1.00 80.31 88 THR A O 1
ATOM 710 N N . VAL A 1 89 ? 9.791 -2.255 -10.299 1.00 73.88 89 VAL A N 1
ATOM 711 C CA . VAL A 1 89 ? 10.808 -2.068 -9.256 1.00 73.88 89 VAL A CA 1
ATOM 712 C C . VAL A 1 89 ? 12.124 -2.771 -9.581 1.00 73.88 89 VAL A C 1
ATOM 714 O O . VAL A 1 89 ? 13.189 -2.309 -9.166 1.00 73.88 89 VAL A O 1
ATOM 717 N N . ARG A 1 90 ? 12.073 -3.880 -10.323 1.00 67.31 90 ARG A N 1
ATOM 718 C CA . ARG A 1 90 ? 13.254 -4.631 -10.754 1.00 67.31 90 ARG A CA 1
ATOM 719 C C . ARG A 1 90 ? 13.484 -4.428 -12.256 1.00 67.31 90 ARG A C 1
ATOM 721 O O . ARG A 1 90 ? 13.140 -5.318 -13.039 1.00 67.31 90 ARG A O 1
ATOM 728 N N . PRO A 1 91 ? 14.126 -3.320 -12.680 1.00 51.97 91 PRO A N 1
ATOM 729 C CA . PRO A 1 91 ? 14.572 -3.175 -14.059 1.00 51.97 91 PRO A CA 1
ATOM 730 C C . PRO A 1 91 ? 15.695 -4.195 -14.295 1.00 51.97 91 PRO A C 1
ATOM 732 O O . PRO A 1 91 ? 16.851 -3.970 -13.956 1.00 51.97 91 PRO A O 1
ATOM 735 N N . GLY A 1 92 ? 15.331 -5.382 -14.773 1.00 50.75 92 GLY A N 1
ATOM 736 C CA . GLY A 1 92 ? 16.260 -6.501 -14.953 1.00 50.75 92 GLY A CA 1
ATOM 737 C C . GLY A 1 92 ? 15.623 -7.886 -14.878 1.00 50.75 92 GLY A C 1
ATOM 738 O O . GLY A 1 92 ? 16.272 -8.860 -15.237 1.00 50.75 92 GLY A O 1
ATOM 739 N N . LEU A 1 93 ? 14.356 -7.994 -14.460 1.00 46.53 93 LEU A N 1
ATOM 740 C CA . LEU A 1 93 ? 13.555 -9.215 -14.640 1.00 46.53 93 LEU A CA 1
ATOM 741 C C . LEU A 1 93 ? 12.469 -9.033 -15.718 1.00 46.53 93 LEU A C 1
ATOM 743 O O . LEU A 1 93 ? 11.460 -9.723 -15.715 1.00 46.53 93 LEU A O 1
ATOM 747 N N . GLY A 1 94 ? 12.667 -8.042 -16.591 1.00 45.31 94 GLY A N 1
ATOM 748 C CA . GLY A 1 94 ? 11.702 -7.564 -17.578 1.00 45.31 94 GLY A CA 1
ATOM 749 C C . GLY A 1 94 ? 12.171 -7.726 -19.019 1.00 45.31 94 GLY A C 1
ATOM 750 O O . GLY A 1 94 ? 11.753 -6.951 -19.874 1.00 45.31 94 GLY A O 1
ATOM 751 N N . THR A 1 95 ? 13.018 -8.713 -19.332 1.00 44.44 95 THR A N 1
ATOM 752 C CA . THR A 1 95 ? 12.837 -9.314 -20.656 1.00 44.44 95 THR A CA 1
ATOM 753 C C . THR A 1 95 ? 11.532 -10.085 -20.568 1.00 44.44 95 THR A C 1
ATOM 755 O O . THR A 1 95 ? 11.454 -11.004 -19.746 1.00 44.44 95 THR A O 1
ATOM 758 N N . PRO A 1 96 ? 10.504 -9.754 -21.365 1.00 42.75 96 PRO A N 1
ATOM 759 C CA . PRO A 1 96 ? 9.419 -10.699 -21.527 1.00 42.75 96 PRO A CA 1
ATOM 760 C C . PRO A 1 96 ? 10.068 -12.023 -21.947 1.00 42.75 96 PRO A C 1
ATOM 762 O O . PRO A 1 96 ? 10.924 -12.031 -22.835 1.00 42.75 96 PRO A O 1
ATOM 765 N N . LEU A 1 97 ? 9.654 -13.150 -21.363 1.00 49.34 97 LEU A N 1
ATOM 766 C CA . LEU A 1 97 ? 10.023 -14.506 -21.820 1.00 49.34 97 LEU A CA 1
ATOM 767 C C . LEU A 1 97 ? 9.650 -14.771 -23.304 1.00 49.34 97 LEU A C 1
ATOM 769 O O . LEU A 1 97 ? 9.777 -15.885 -23.795 1.00 49.34 97 LEU A O 1
ATOM 773 N N . VAL A 1 98 ? 9.196 -13.744 -24.025 1.00 50.12 98 VAL A N 1
ATOM 774 C CA . VAL A 1 98 ? 8.730 -13.732 -25.407 1.00 50.12 98 VAL A CA 1
ATOM 775 C C . VAL A 1 98 ? 9.765 -13.117 -26.373 1.00 50.12 98 VAL A C 1
ATOM 777 O O . VAL A 1 98 ? 9.577 -13.217 -27.579 1.00 50.12 98 VAL A O 1
ATOM 780 N N . SER A 1 99 ? 10.879 -12.518 -25.914 1.00 49.66 99 SER A N 1
ATOM 781 C CA . SER A 1 99 ? 11.899 -11.939 -26.822 1.00 49.66 99 SER A CA 1
ATOM 782 C C . SER A 1 99 ? 13.325 -12.467 -26.640 1.00 49.66 99 SER A C 1
ATOM 784 O O . SER A 1 99 ? 14.302 -11.762 -26.904 1.00 49.66 99 SER A O 1
ATOM 786 N N . ALA A 1 100 ? 13.476 -13.742 -26.280 1.00 50.06 100 ALA A N 1
ATOM 787 C CA . ALA A 1 100 ? 14.724 -14.438 -26.569 1.00 50.06 100 ALA A CA 1
ATOM 788 C C . ALA A 1 100 ? 14.868 -14.541 -28.099 1.00 50.06 100 ALA A C 1
ATOM 790 O O . ALA A 1 100 ? 14.344 -15.460 -28.725 1.00 50.06 100 ALA A O 1
ATOM 791 N N . ARG A 1 101 ? 15.538 -13.565 -28.730 1.00 57.72 101 ARG A N 1
ATOM 792 C CA . ARG A 1 101 ? 16.037 -13.741 -30.099 1.00 57.72 101 ARG A CA 1
ATOM 793 C C . ARG A 1 101 ? 16.836 -15.051 -30.095 1.00 57.72 101 ARG A C 1
ATOM 795 O O . ARG A 1 101 ? 17.722 -15.175 -29.244 1.00 57.72 101 ARG A O 1
ATOM 802 N N . PRO A 1 102 ? 16.543 -16.018 -30.983 1.00 60.56 102 PRO A N 1
ATOM 803 C CA . PRO A 1 102 ? 17.362 -17.217 -31.069 1.00 60.56 102 PRO A CA 1
ATOM 804 C C . PRO A 1 102 ? 18.822 -16.794 -31.288 1.00 60.56 102 PRO A C 1
ATOM 806 O O . PRO A 1 102 ? 19.060 -15.777 -31.957 1.00 60.56 102 PRO A O 1
ATOM 809 N N . PRO A 1 103 ? 19.797 -17.513 -30.699 1.00 62.00 103 PRO A N 1
ATOM 810 C CA . PRO A 1 103 ? 21.205 -17.197 -30.894 1.00 62.00 103 PRO A CA 1
ATOM 811 C C . PRO A 1 103 ? 21.491 -17.095 -32.400 1.00 62.00 103 PRO A C 1
ATOM 813 O O . PRO A 1 103 ? 20.931 -17.879 -33.176 1.00 62.00 103 PRO A O 1
ATOM 816 N N . PRO A 1 104 ? 22.308 -16.121 -32.844 1.00 70.94 104 PRO A N 1
ATOM 817 C CA . PRO A 1 104 ? 22.624 -15.990 -34.258 1.00 70.94 104 PRO A CA 1
ATOM 818 C C . PRO A 1 104 ? 23.187 -17.325 -34.768 1.00 70.94 104 PRO A C 1
ATOM 820 O O . PRO A 1 104 ? 23.987 -17.946 -34.060 1.00 70.94 104 PRO A O 1
ATOM 823 N N . PRO A 1 105 ? 22.783 -17.789 -35.965 1.00 75.19 105 PRO A N 1
ATOM 824 C CA . PRO A 1 105 ? 23.326 -19.018 -36.521 1.00 75.19 105 PRO A CA 1
ATOM 825 C C . PRO A 1 105 ? 24.856 -18.910 -36.601 1.00 75.19 105 PRO A C 1
ATOM 827 O O . PRO A 1 105 ? 25.378 -17.808 -36.819 1.00 75.19 105 PRO A O 1
ATOM 830 N N . PRO A 1 106 ? 25.589 -20.025 -36.424 1.00 74.88 106 PRO A N 1
ATOM 831 C CA . PRO A 1 106 ? 27.041 -20.014 -36.513 1.00 74.88 106 PRO A CA 1
ATOM 832 C C . PRO A 1 106 ? 27.465 -19.370 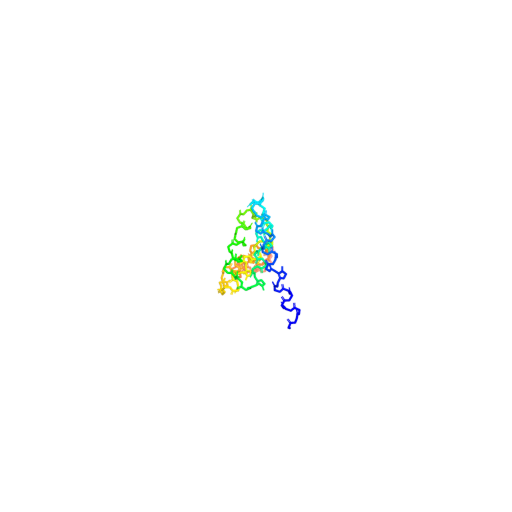-37.835 1.00 74.88 106 PRO A C 1
ATOM 834 O O . PRO A 1 106 ? 26.913 -19.675 -38.897 1.00 74.88 106 PRO A O 1
ATOM 837 N N . ARG A 1 107 ? 28.422 -18.435 -37.762 1.00 78.62 107 ARG A N 1
ATOM 838 C CA . ARG A 1 107 ? 28.960 -17.757 -38.947 1.00 78.62 107 ARG A CA 1
ATOM 839 C C . ARG A 1 107 ? 29.458 -18.830 -39.911 1.00 78.62 107 ARG A C 1
ATOM 841 O O . ARG A 1 107 ? 30.337 -19.611 -39.552 1.00 78.62 107 ARG A O 1
ATOM 848 N N . ARG A 1 108 ? 28.881 -18.889 -41.116 1.00 78.12 108 ARG A N 1
ATOM 849 C CA . ARG A 1 108 ? 29.377 -19.793 -42.159 1.00 78.12 108 ARG A CA 1
ATOM 850 C C . ARG A 1 108 ? 30.845 -19.446 -42.436 1.00 78.12 108 ARG A C 1
ATOM 852 O O . ARG A 1 108 ? 31.153 -18.254 -42.533 1.00 78.12 108 ARG A O 1
ATOM 859 N N . PRO A 1 109 ? 31.739 -20.442 -42.541 1.00 76.50 109 PRO A N 1
ATOM 860 C CA . PRO A 1 109 ? 33.124 -20.186 -42.902 1.00 76.50 109 PRO A CA 1
ATOM 861 C C . PRO A 1 109 ? 33.187 -19.487 -44.271 1.00 76.50 109 PRO A C 1
ATOM 863 O O . PRO A 1 109 ? 32.316 -19.728 -45.117 1.00 76.50 109 PRO A O 1
ATOM 866 N N . PRO A 1 110 ? 34.173 -18.598 -44.488 1.00 77.75 110 PRO A N 1
ATOM 867 C CA . PRO A 1 110 ? 34.329 -17.907 -45.761 1.00 77.75 110 PRO A CA 1
ATOM 868 C C . PRO A 1 110 ? 34.494 -18.924 -46.904 1.00 77.75 110 PRO A C 1
ATOM 870 O O . PRO A 1 110 ? 35.118 -19.970 -46.701 1.00 77.75 110 PRO A O 1
ATOM 873 N N . PRO A 1 111 ? 33.934 -18.651 -48.099 1.00 78.38 111 PRO A N 1
ATOM 874 C CA . PRO A 1 111 ? 34.097 -19.539 -49.242 1.00 78.38 111 PRO A CA 1
ATOM 875 C C . PRO A 1 111 ? 35.586 -19.671 -49.600 1.00 78.38 111 PRO A C 1
ATOM 877 O O . PRO A 1 111 ? 36.330 -18.692 -49.474 1.00 78.38 111 PRO A O 1
ATOM 880 N N . PRO A 1 112 ? 36.037 -20.857 -50.047 1.00 79.69 112 PRO A N 1
ATOM 881 C CA . PRO A 1 112 ? 37.422 -21.044 -50.451 1.00 79.69 112 PRO A CA 1
ATOM 882 C C . PRO A 1 112 ? 37.769 -20.093 -51.608 1.00 79.69 112 PRO A C 1
ATOM 884 O O . PRO A 1 112 ? 36.903 -19.802 -52.443 1.00 79.69 112 PRO A O 1
ATOM 887 N N . PRO A 1 113 ? 39.020 -19.603 -51.680 1.00 78.62 113 PRO A N 1
ATOM 888 C CA . PRO A 1 113 ? 39.444 -18.740 -52.770 1.00 78.62 113 PRO A CA 1
ATOM 889 C C . PRO A 1 113 ? 39.227 -19.459 -54.103 1.00 78.62 113 PRO A C 1
ATOM 891 O O . PRO A 1 113 ? 39.581 -20.631 -54.257 1.00 78.62 113 PRO A O 1
ATOM 894 N N . ARG A 1 114 ? 38.619 -18.756 -55.067 1.00 74.94 114 ARG A N 1
ATOM 895 C CA . ARG A 1 114 ? 38.480 -19.263 -56.435 1.00 74.94 114 ARG A CA 1
ATOM 896 C C . ARG A 1 114 ? 39.881 -19.557 -56.961 1.00 74.94 114 ARG A C 1
ATOM 898 O O . ARG A 1 114 ? 40.692 -18.642 -57.081 1.00 74.94 114 ARG A O 1
ATOM 905 N N . ARG A 1 115 ? 40.161 -20.827 -57.259 1.00 69.50 115 ARG A N 1
ATOM 906 C CA . ARG A 1 115 ? 41.349 -21.197 -58.029 1.00 69.50 115 ARG A CA 1
ATOM 907 C C . ARG A 1 115 ? 41.239 -20.505 -59.385 1.00 69.50 115 ARG A C 1
ATOM 909 O O . ARG A 1 115 ? 40.302 -20.782 -60.131 1.00 69.50 115 ARG A O 1
ATOM 916 N N . ALA A 1 116 ? 42.150 -19.574 -59.650 1.00 69.50 116 ALA A N 1
ATOM 917 C CA . ALA A 1 116 ? 42.388 -19.086 -60.997 1.00 69.50 116 ALA A CA 1
ATOM 918 C C . ALA A 1 116 ? 42.968 -20.249 -61.815 1.00 69.50 116 ALA A C 1
ATOM 920 O O . ALA A 1 116 ? 43.850 -20.957 -61.321 1.00 69.50 116 ALA A O 1
ATOM 921 N N . ALA A 1 117 ? 42.386 -20.483 -62.990 1.00 61.72 117 ALA A N 1
ATOM 922 C CA . ALA A 1 117 ? 42.938 -21.354 -64.021 1.00 61.72 117 ALA A CA 1
ATOM 923 C C . ALA A 1 117 ? 44.047 -20.618 -64.778 1.00 61.72 117 ALA A C 1
ATOM 925 O O . ALA A 1 117 ? 43.940 -19.372 -64.874 1.00 61.72 117 ALA A O 1
#

Foldseek 3Di:
DVVLVVLLVVLVVLLVVLVVVCVVPVLALVSLLSNLVSCVSNLVLVSSLVSLVSSCVSPVPPLSSLVSNLSSCVSVVVNVSSVVSVCSSDVPVPPDPPPPPPDPPPDDPDDPPPDDD

InterPro domains:
  IPR011990 Tetratricopeptide-like helical domain superfamily [G3DSA:1.25.40.10] (2-94)
  IPR011990 Tetratricopeptide-like helical domain superfamily [SSF48452] (8-88)
  IPR019734 Tetratricopeptide repeat [PF13181] (9-28)
  IPR019734 Tetratricopeptide repeat [SM00028] (2-28)
  IPR019734 Tetratricopeptide repeat [SM00028] (29-62)
  IPR019734 Tetratricopeptide repeat [SM00028] (63-96)

Sequence (117 aa):
AAWEARVGKDYENAVKYYSSAIELNPTNAIYYGNRSLAYLRTECYGYALADATRAVELDKKYIKGYYRRAASNMALGKFKAALRDYETVRPGLGTPLVSARPPPPPRRPPPPPRRAA

Radius of gyration: 24.85 Å; chains: 1; bounding box: 51×40×88 Å

Secondary structure (DSSP, 8-state):
-HHHHHHHHHHHHHHHHHHHHHHH-TT-HHHHHHHHHHHHHTT-HHHHHHHHHHHHHH-TT-HHHHHHHHHHHHHTT-HHHHHHHHHHH-TTS-S-TT--PPPPPPPPPPPPPP---

pLDDT: mean 83.88, std 14.98, range [42.75, 96.5]

Organism: NCBI:txid211598